Protein AF-A0A7J5BB59-F1 (afdb_monomer)

Nearest PDB structures (foldseek):
  7luy-assembly2_E  TM=4.286E-01  e=6.844E-01  Bart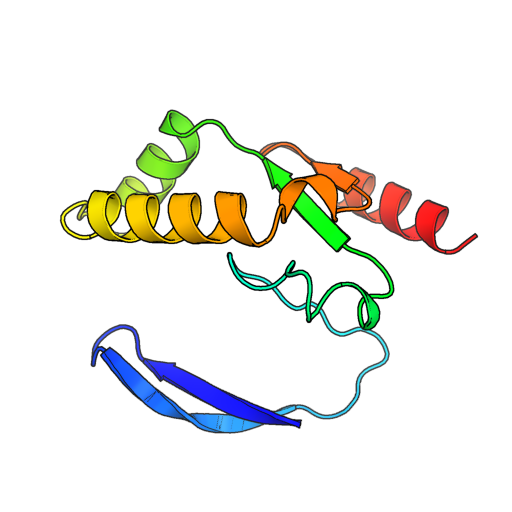onella henselae str. Houston-1
  3h0k-assembly1_A  TM=4.384E-01  e=2.693E+00  Saccharolobus solfataricus

Organism: NCBI:txid979746

Structure (mmCIF, N/CA/C/O backbone):
data_AF-A0A7J5BB59-F1
#
_entry.id   AF-A0A7J5BB59-F1
#
loop_
_atom_site.group_PDB
_atom_site.id
_atom_site.type_symbol
_atom_site.label_atom_id
_atom_site.label_alt_id
_atom_site.label_comp_id
_atom_site.label_asym_id
_atom_site.label_entity_id
_atom_site.label_seq_id
_atom_site.pdbx_PDB_ins_code
_atom_site.Cartn_x
_atom_site.Cartn_y
_atom_site.Cartn_z
_atom_site.occupancy
_atom_site.B_iso_or_equiv
_atom_site.auth_seq_id
_atom_site.auth_comp_id
_atom_site.auth_asym_id
_atom_site.auth_atom_id
_atom_site.pdbx_PDB_model_num
ATOM 1 N N . MET A 1 1 ? -7.128 -16.073 9.875 1.00 75.00 1 MET A N 1
ATOM 2 C CA . MET A 1 1 ? -7.493 -15.726 8.479 1.00 75.00 1 MET A CA 1
ATOM 3 C C . MET A 1 1 ? -6.802 -16.708 7.544 1.00 75.00 1 MET A C 1
ATOM 5 O O . MET A 1 1 ? -5.632 -16.988 7.776 1.00 75.00 1 MET A O 1
ATOM 9 N N . HIS A 1 2 ? -7.508 -17.272 6.557 1.00 80.88 2 HIS A N 1
ATOM 10 C CA . HIS A 1 2 ? -6.867 -18.079 5.508 1.00 80.88 2 HIS A CA 1
ATOM 11 C C . HIS A 1 2 ? -6.291 -17.141 4.451 1.00 80.88 2 HIS A C 1
ATOM 13 O O . HIS A 1 2 ? -6.962 -16.185 4.064 1.00 80.88 2 HIS A O 1
ATOM 19 N N . THR A 1 3 ? -5.062 -17.400 4.020 1.00 88.50 3 THR A N 1
ATOM 20 C CA . THR A 1 3 ? -4.373 -16.584 3.019 1.00 88.50 3 THR A CA 1
ATOM 21 C C . THR A 1 3 ? -4.022 -17.420 1.797 1.00 88.50 3 THR A C 1
ATOM 23 O O . THR A 1 3 ? -4.004 -18.651 1.847 1.00 88.50 3 THR A O 1
ATOM 26 N N . HIS A 1 4 ? -3.734 -16.732 0.699 1.00 92.56 4 HIS A N 1
ATOM 27 C CA . HIS A 1 4 ? -3.043 -17.304 -0.444 1.00 92.56 4 HIS A CA 1
ATOM 28 C C . HIS A 1 4 ? -1.693 -16.616 -0.561 1.00 92.56 4 HIS A C 1
ATOM 30 O O . HIS A 1 4 ? -1.598 -15.403 -0.364 1.00 92.56 4 HIS A O 1
ATOM 36 N N . ARG A 1 5 ? -0.655 -17.390 -0.867 1.00 94.00 5 ARG A N 1
ATOM 37 C CA . ARG A 1 5 ? 0.670 -16.840 -1.136 1.00 94.00 5 ARG A CA 1
ATOM 38 C C . ARG A 1 5 ? 0.805 -16.627 -2.634 1.00 94.00 5 ARG A C 1
ATOM 40 O O . ARG A 1 5 ? 0.463 -17.516 -3.404 1.00 94.00 5 ARG A O 1
ATOM 47 N N . TRP A 1 6 ? 1.312 -15.474 -3.032 1.00 93.44 6 TRP A N 1
ATOM 48 C CA . TRP A 1 6 ? 1.673 -15.215 -4.418 1.00 93.44 6 TRP A CA 1
ATOM 49 C C . TRP A 1 6 ? 3.119 -15.650 -4.673 1.00 93.44 6 TRP A C 1
ATOM 51 O O . TRP A 1 6 ? 4.010 -15.266 -3.911 1.00 93.44 6 TRP A O 1
ATOM 61 N N . ASP A 1 7 ? 3.341 -16.474 -5.698 1.00 94.12 7 ASP A N 1
ATOM 62 C CA . ASP A 1 7 ? 4.675 -16.829 -6.184 1.00 94.12 7 ASP A CA 1
ATOM 63 C C . ASP A 1 7 ? 5.043 -15.933 -7.372 1.00 94.12 7 ASP A C 1
ATOM 65 O O . ASP A 1 7 ? 4.425 -16.005 -8.432 1.00 94.12 7 ASP A O 1
ATOM 69 N N . TRP A 1 8 ? 6.048 -15.077 -7.181 1.00 87.94 8 TRP A N 1
ATOM 70 C CA . TRP A 1 8 ? 6.481 -14.103 -8.183 1.00 87.94 8 TRP A CA 1
ATOM 71 C C . TRP A 1 8 ? 7.238 -14.722 -9.363 1.00 87.94 8 TRP A C 1
ATOM 73 O O . TRP A 1 8 ? 7.320 -14.088 -10.410 1.00 87.94 8 TRP A O 1
ATOM 83 N N . HIS A 1 9 ? 7.813 -15.919 -9.208 1.00 90.19 9 HIS A N 1
ATOM 84 C CA . HIS A 1 9 ? 8.560 -16.577 -10.283 1.00 90.19 9 HIS A CA 1
ATOM 85 C C . HIS A 1 9 ? 7.644 -17.383 -11.199 1.00 90.19 9 HIS A C 1
ATOM 87 O O . HIS A 1 9 ? 7.837 -17.387 -12.411 1.00 90.19 9 HIS A O 1
ATOM 93 N N . GLU A 1 10 ? 6.651 -18.045 -10.610 1.00 94.50 10 GLU A N 1
ATOM 94 C CA . GLU A 1 10 ? 5.728 -18.931 -11.324 1.00 94.50 10 GLU A CA 1
ATOM 95 C C . GLU A 1 10 ? 4.394 -18.249 -11.690 1.00 94.50 10 GLU A C 1
ATOM 97 O O . GLU A 1 10 ? 3.534 -18.881 -12.299 1.00 94.50 10 GLU A O 1
ATOM 102 N N . ASP A 1 11 ? 4.214 -16.973 -11.320 1.00 92.75 11 ASP A N 1
ATOM 103 C CA . ASP A 1 11 ? 3.029 -16.149 -11.621 1.00 92.75 11 ASP A CA 1
ATOM 104 C C . ASP A 1 11 ? 1.707 -16.818 -11.194 1.00 92.75 11 ASP A C 1
ATOM 106 O O . ASP A 1 11 ? 0.724 -16.886 -11.938 1.00 92.75 11 ASP A O 1
ATOM 110 N N . LEU A 1 12 ? 1.686 -17.386 -9.981 1.00 96.38 12 LEU A N 1
ATOM 111 C CA . LEU A 1 12 ? 0.544 -18.162 -9.499 1.00 96.38 12 LEU A CA 1
ATOM 112 C C . LEU A 1 12 ? 0.283 -18.032 -7.998 1.00 96.38 12 LEU A C 1
ATOM 114 O O . LEU A 1 12 ? 1.156 -17.723 -7.184 1.00 96.38 12 LEU A O 1
ATOM 118 N N . PHE A 1 13 ? -0.960 -18.335 -7.619 1.00 96.00 13 PHE A N 1
ATOM 119 C CA . PHE A 1 13 ? -1.343 -18.484 -6.221 1.00 96.00 13 PHE A CA 1
ATOM 120 C C . PHE A 1 13 ? -1.015 -19.883 -5.707 1.00 96.00 13 PHE A C 1
ATOM 122 O O . PHE A 1 13 ? -1.476 -20.895 -6.233 1.00 96.00 13 PHE A O 1
ATOM 129 N N . LEU A 1 14 ? -0.291 -19.919 -4.597 1.00 95.88 14 LEU A N 1
ATOM 130 C CA . LEU A 1 14 ? -0.085 -21.092 -3.766 1.00 95.88 14 LEU A CA 1
ATOM 131 C C . LEU A 1 14 ? -1.017 -21.053 -2.551 1.00 95.88 14 LEU A C 1
ATOM 133 O O . LEU A 1 14 ? -1.553 -20.006 -2.164 1.00 95.88 14 LEU A O 1
ATOM 137 N N . ALA A 1 15 ? -1.185 -22.209 -1.908 1.00 94.38 15 ALA A N 1
ATOM 138 C CA . ALA A 1 15 ? -1.769 -22.254 -0.574 1.00 94.38 15 ALA A CA 1
ATOM 139 C C . ALA A 1 15 ? -0.949 -21.352 0.363 1.00 94.38 15 ALA A C 1
ATOM 141 O O . ALA A 1 15 ? 0.280 -21.441 0.394 1.00 94.38 15 ALA A O 1
ATOM 142 N N . GLY A 1 16 ? -1.627 -20.451 1.071 1.00 90.06 16 GLY A N 1
ATOM 143 C CA . GLY A 1 16 ? -1.009 -19.631 2.104 1.00 90.06 16 GLY A CA 1
ATOM 144 C C . GLY A 1 16 ? -1.161 -20.255 3.487 1.00 90.06 16 GLY A C 1
ATOM 145 O O . GLY A 1 16 ? -1.869 -21.246 3.681 1.00 90.06 16 GLY A O 1
ATOM 146 N N . ASP A 1 17 ? -0.507 -19.632 4.459 1.00 88.88 17 ASP A N 1
ATOM 147 C CA . ASP A 1 17 ? -0.578 -20.036 5.857 1.00 88.88 17 ASP A CA 1
ATOM 148 C C . ASP A 1 17 ? -1.775 -19.400 6.574 1.00 88.88 17 ASP A C 1
A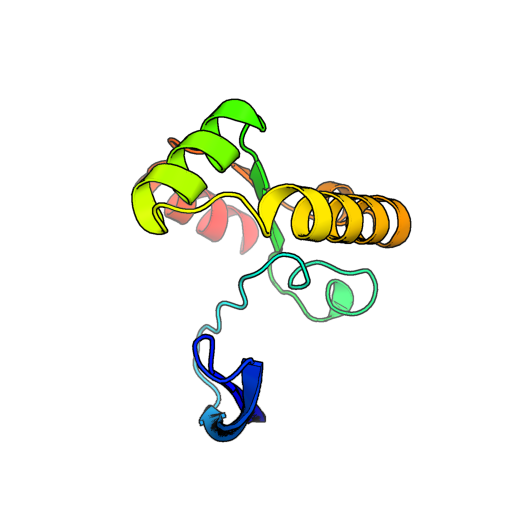TOM 150 O O . ASP A 1 17 ? -2.380 -18.414 6.124 1.00 88.88 17 ASP A O 1
ATOM 154 N N . GLN A 1 18 ? -2.119 -19.956 7.737 1.00 89.56 18 GLN A N 1
ATOM 155 C CA . GLN A 1 18 ? -3.049 -19.298 8.641 1.00 89.56 18 GLN A CA 1
ATOM 156 C C . GLN A 1 18 ? -2.359 -18.171 9.403 1.00 89.56 18 GLN A C 1
ATOM 158 O O . GLN A 1 18 ? -1.467 -18.404 10.217 1.00 89.56 18 GLN A O 1
ATOM 163 N N . VAL A 1 19 ? -2.864 -16.954 9.219 1.00 86.06 19 VAL A N 1
ATOM 164 C CA . VAL A 1 19 ? -2.479 -15.810 10.048 1.00 86.06 19 VAL A CA 1
ATOM 165 C C 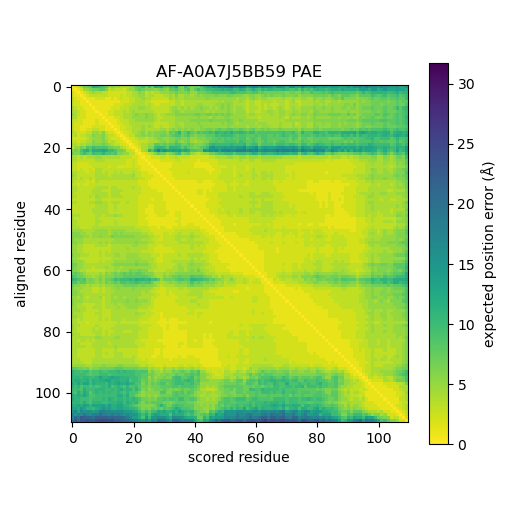. VAL A 1 19 ? -3.369 -15.796 11.287 1.00 86.06 19 VAL A C 1
ATOM 167 O O . VAL A 1 19 ? -4.602 -15.692 11.180 1.00 86.06 19 VAL A O 1
ATOM 170 N N . GLN A 1 20 ? -2.740 -15.945 12.453 1.00 85.38 20 GLN A N 1
ATOM 171 C CA . GLN A 1 20 ? -3.405 -15.846 13.749 1.00 85.38 20 GLN A CA 1
ATOM 172 C C . GLN A 1 20 ? -3.715 -14.376 14.069 1.00 85.38 20 GLN A C 1
ATOM 174 O O . GLN A 1 20 ? -2.922 -13.503 13.711 1.00 85.38 20 GLN A O 1
ATOM 179 N N . PRO A 1 21 ? -4.839 -14.077 14.742 1.00 79.56 21 PRO A N 1
ATOM 180 C CA . PRO A 1 21 ? -5.103 -12.733 15.240 1.00 79.56 21 PRO A CA 1
ATOM 181 C C . PRO A 1 21 ? -3.958 -12.261 16.146 1.00 79.56 21 PRO A C 1
ATOM 183 O O . PRO A 1 21 ? -3.609 -12.933 17.115 1.00 79.56 21 PRO A O 1
ATOM 186 N N . ALA A 1 22 ? -3.376 -11.110 15.820 1.00 81.19 22 ALA A N 1
ATOM 187 C CA . ALA A 1 22 ? -2.324 -10.463 16.595 1.00 81.19 22 ALA A CA 1
ATOM 188 C C . ALA A 1 22 ? -2.824 -9.116 17.133 1.00 81.19 22 ALA A C 1
ATOM 190 O O . ALA A 1 22 ? -3.815 -8.577 16.646 1.00 81.19 22 ALA A O 1
ATOM 191 N N . GLY A 1 23 ? -2.121 -8.547 18.118 1.00 85.50 23 GLY A N 1
ATOM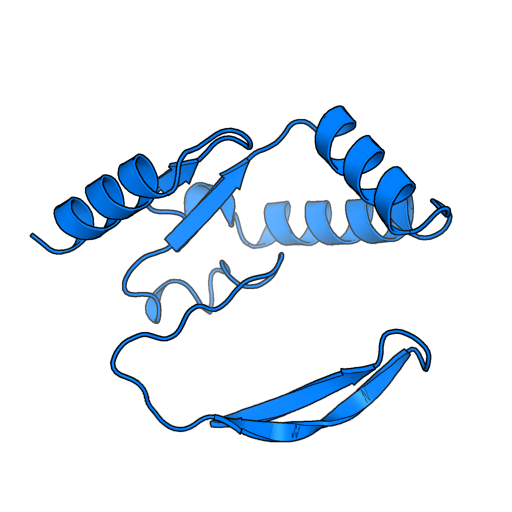 192 C CA . GLY A 1 23 ? -2.444 -7.213 18.650 1.00 85.50 23 GLY A CA 1
ATOM 193 C C . GLY A 1 23 ? -2.246 -6.069 17.643 1.00 85.50 23 GLY A C 1
ATOM 194 O O . 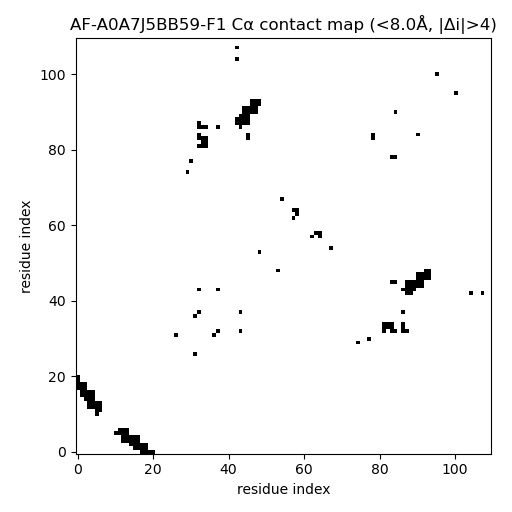GLY A 1 23 ? -2.726 -4.963 17.874 1.00 85.50 23 GLY A O 1
ATOM 195 N N . LEU A 1 24 ? -1.547 -6.328 16.534 1.00 86.31 24 LEU A N 1
ATOM 196 C CA . LEU A 1 24 ? -1.379 -5.421 15.404 1.00 86.31 24 LEU A CA 1
ATOM 197 C C . LEU A 1 24 ? -1.214 -6.247 14.125 1.00 86.31 24 LEU A C 1
ATOM 199 O O . LEU A 1 24 ? -0.414 -7.182 14.096 1.00 86.31 24 LEU A O 1
ATOM 203 N N . ILE A 1 25 ? -1.939 -5.874 13.074 1.00 89.12 25 ILE A N 1
ATOM 204 C CA . ILE A 1 25 ? -1.774 -6.417 11.724 1.00 89.12 25 ILE A CA 1
ATOM 205 C C . ILE A 1 25 ? -1.487 -5.241 10.797 1.00 89.12 25 ILE A C 1
ATOM 207 O O . ILE A 1 25 ? -2.206 -4.245 10.822 1.00 89.12 25 ILE A O 1
ATOM 211 N N . VAL A 1 26 ? -0.438 -5.364 9.988 1.00 90.38 26 VAL A N 1
ATOM 212 C CA . VAL A 1 26 ? -0.131 -4.414 8.917 1.00 90.38 26 VAL A CA 1
ATOM 213 C C . VAL A 1 26 ? -0.483 -5.080 7.595 1.00 90.38 26 VAL A C 1
ATOM 215 O O . VAL A 1 26 ? -0.037 -6.195 7.325 1.00 90.38 26 VAL A O 1
ATOM 218 N N . VAL A 1 27 ? -1.302 -4.404 6.793 1.00 92.94 27 VAL A N 1
ATOM 219 C CA . VAL A 1 27 ? -1.627 -4.806 5.423 1.00 92.94 27 VAL A CA 1
ATOM 220 C C . VAL A 1 27 ? -1.006 -3.776 4.493 1.00 92.94 27 VAL A C 1
ATOM 222 O O . VAL A 1 27 ? -1.295 -2.588 4.615 1.00 92.94 27 VAL A O 1
ATOM 225 N N . GLU A 1 28 ? -0.154 -4.226 3.578 1.00 93.88 28 GLU A N 1
ATOM 226 C CA . GLU A 1 28 ? 0.544 -3.366 2.623 1.00 93.88 28 GLU A CA 1
ATOM 227 C C . GLU A 1 28 ? 0.273 -3.780 1.172 1.00 93.88 28 GLU A C 1
ATOM 229 O O . GLU A 1 28 ? -0.175 -4.893 0.891 1.00 93.88 28 GLU A O 1
ATOM 234 N N . GLY A 1 29 ? 0.543 -2.859 0.248 1.00 94.38 29 GLY A N 1
ATOM 235 C CA . GLY A 1 29 ? 0.350 -3.035 -1.191 1.00 94.38 29 GLY A CA 1
ATOM 236 C C . GLY A 1 29 ? -0.625 -2.019 -1.788 1.00 94.38 29 GLY A C 1
ATOM 237 O O . GLY A 1 29 ? -1.380 -1.358 -1.076 1.00 94.38 29 GLY A O 1
ATOM 238 N N . CYS A 1 30 ? -0.628 -1.910 -3.119 1.00 93.44 30 CYS A N 1
ATOM 239 C CA . CYS A 1 30 ? -1.443 -0.936 -3.860 1.00 93.44 30 CYS A CA 1
ATOM 240 C C . CYS A 1 30 ? -2.956 -1.059 -3.585 1.00 93.44 30 CYS A C 1
ATOM 242 O O . CYS A 1 30 ? -3.677 -0.069 -3.639 1.00 93.44 30 CYS A O 1
ATOM 244 N N . GLY A 1 31 ? -3.435 -2.256 -3.232 1.00 94.62 31 GLY A N 1
ATOM 245 C CA . GLY A 1 31 ? -4.838 -2.519 -2.902 1.00 94.62 31 GLY A CA 1
ATOM 246 C C . GLY A 1 31 ? -5.214 -2.375 -1.424 1.00 94.62 31 GLY A C 1
ATOM 247 O O . GLY A 1 31 ? -6.383 -2.557 -1.087 1.00 94.62 31 GLY A O 1
ATOM 248 N N . ALA A 1 32 ? -4.259 -2.081 -0.532 1.00 96.75 32 ALA A N 1
ATOM 249 C CA . ALA A 1 32 ? -4.497 -2.090 0.915 1.00 96.75 32 ALA A CA 1
ATOM 250 C C . ALA A 1 32 ? -5.530 -1.036 1.349 1.00 96.75 32 ALA A C 1
ATOM 252 O O . ALA A 1 32 ? -6.349 -1.288 2.238 1.00 96.75 32 ALA A O 1
ATOM 253 N N . ILE A 1 33 ? -5.542 0.118 0.677 1.00 97.81 33 ILE A N 1
ATOM 254 C CA . ILE A 1 33 ? -6.513 1.192 0.895 1.00 97.81 33 ILE A CA 1
ATOM 255 C C . ILE A 1 33 ? -7.467 1.234 -0.300 1.00 97.81 33 ILE A C 1
ATOM 257 O O . ILE A 1 33 ? -7.112 1.668 -1.394 1.00 97.81 33 ILE A O 1
ATOM 261 N N . SER A 1 34 ? -8.694 0.785 -0.076 1.00 98.00 34 SER A N 1
ATOM 262 C CA . SER A 1 34 ? -9.795 0.774 -1.039 1.00 98.00 34 SER A CA 1
ATOM 263 C C . SER A 1 34 ? -11.074 1.234 -0.350 1.00 98.00 34 SER A C 1
ATOM 265 O O . SER A 1 34 ? -11.140 1.271 0.883 1.00 98.00 34 SER A O 1
ATOM 267 N N . GLN A 1 35 ? -12.122 1.529 -1.119 1.00 98.12 35 GLN A N 1
ATOM 268 C CA . GLN A 1 35 ? -13.426 1.860 -0.536 1.00 98.12 35 GLN A CA 1
ATOM 269 C C . GLN A 1 35 ? -13.963 0.717 0.337 1.00 98.12 35 GLN A C 1
ATOM 271 O O . GLN A 1 35 ? -14.604 0.961 1.356 1.00 98.12 35 GLN A O 1
ATOM 276 N N . ALA A 1 36 ? -13.665 -0.531 -0.040 1.00 97.44 36 ALA A N 1
ATOM 277 C CA . ALA A 1 36 ? -14.089 -1.720 0.688 1.00 97.44 36 ALA A CA 1
ATOM 278 C C . ALA A 1 36 ? -13.265 -1.978 1.9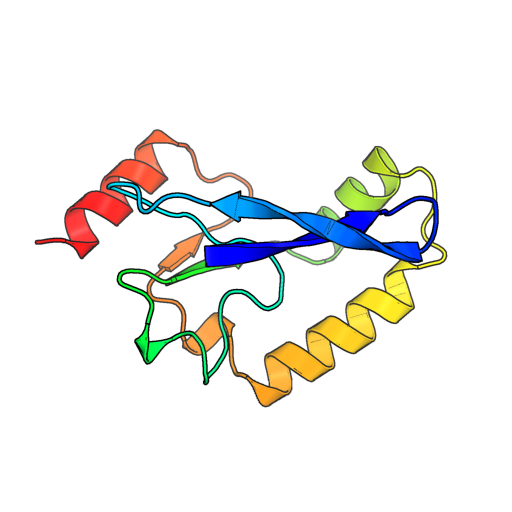59 1.00 97.44 36 ALA A C 1
ATOM 280 O O . ALA A 1 36 ? -13.823 -2.409 2.966 1.00 97.44 36 ALA A O 1
ATOM 281 N N . SER A 1 37 ? -11.950 -1.728 1.929 1.00 96.81 37 SER A N 1
ATOM 282 C CA . SER A 1 37 ? -11.086 -1.973 3.089 1.00 96.81 37 SER A CA 1
ATOM 283 C C . SER A 1 37 ? -11.138 -0.842 4.108 1.00 96.81 37 SER A C 1
ATOM 285 O O . SER A 1 37 ? -11.059 -1.124 5.298 1.00 96.81 37 SER A O 1
ATOM 287 N N . ARG A 1 38 ? -11.324 0.419 3.688 1.00 97.12 38 ARG A N 1
ATOM 288 C CA . ARG A 1 38 ? -11.240 1.583 4.586 1.00 97.12 38 ARG A CA 1
ATOM 289 C C . ARG A 1 38 ? -12.097 1.480 5.860 1.00 97.12 38 ARG A C 1
ATOM 291 O O . ARG A 1 38 ? -11.559 1.829 6.910 1.00 97.12 38 ARG A O 1
ATOM 298 N N . PRO A 1 39 ? -13.355 0.990 5.836 1.00 97.06 39 PRO A N 1
ATOM 299 C CA . PRO A 1 39 ? -14.168 0.834 7.048 1.00 97.06 39 PRO A CA 1
ATOM 300 C C . PRO A 1 39 ? -13.638 -0.201 8.053 1.00 97.06 39 PRO A C 1
ATOM 302 O O . PRO A 1 39 ? -14.113 -0.240 9.182 1.00 97.06 39 PRO A O 1
ATOM 305 N N . LEU A 1 40 ? -12.697 -1.057 7.642 1.00 95.31 40 LEU A N 1
ATOM 306 C CA . LEU A 1 40 ? -12.084 -2.103 8.467 1.00 95.31 40 LEU A CA 1
ATOM 307 C C . LEU A 1 40 ? -10.735 -1.675 9.065 1.00 95.31 40 LEU A C 1
ATOM 309 O O . LEU A 1 40 ? -10.160 -2.427 9.848 1.00 95.31 40 LEU A O 1
ATOM 313 N N . LEU A 1 41 ? -10.200 -0.521 8.653 1.00 93.94 41 LEU A N 1
ATOM 314 C CA . LEU A 1 41 ? -8.878 -0.046 9.057 1.00 93.94 41 LEU A CA 1
ATOM 315 C C . LEU A 1 41 ? -8.987 0.894 10.259 1.00 93.94 41 LEU A C 1
ATOM 317 O O . LEU A 1 41 ? -9.668 1.919 10.181 1.00 93.94 41 LEU A O 1
ATOM 321 N N . ASP A 1 42 ? -8.237 0.590 11.320 1.00 92.69 42 ASP A N 1
ATOM 322 C CA . ASP A 1 42 ? -8.026 1.515 12.443 1.00 92.69 42 ASP A CA 1
ATOM 323 C C . ASP A 1 42 ? -7.190 2.738 12.024 1.00 92.69 42 ASP A C 1
ATOM 325 O O . ASP A 1 42 ? -7.370 3.828 12.555 1.00 92.69 42 ASP A O 1
ATOM 329 N N . ALA A 1 43 ? -6.272 2.553 11.070 1.00 92.25 43 ALA A N 1
ATOM 330 C CA . ALA A 1 43 ? -5.458 3.608 10.476 1.00 92.25 43 ALA A CA 1
ATOM 331 C C . ALA A 1 43 ? -5.098 3.254 9.026 1.00 92.25 43 ALA A C 1
ATOM 333 O O . ALA A 1 43 ? -4.784 2.100 8.722 1.00 92.25 43 ALA A O 1
ATOM 334 N N . ALA A 1 44 ? -5.102 4.250 8.142 1.00 95.12 44 ALA A N 1
ATOM 335 C CA . ALA A 1 44 ? -4.699 4.127 6.746 1.00 95.12 44 ALA A CA 1
ATOM 336 C C . ALA A 1 44 ? -3.543 5.090 6.427 1.00 95.12 44 ALA A C 1
ATOM 338 O O . ALA A 1 44 ? -3.666 6.302 6.597 1.00 95.12 44 ALA A O 1
ATOM 339 N N . VAL A 1 45 ? -2.420 4.555 5.940 1.00 93.12 45 VAL A N 1
ATOM 340 C CA . VAL A 1 45 ? -1.211 5.330 5.613 1.00 93.12 45 VAL A CA 1
ATOM 341 C C . VAL A 1 45 ? -0.901 5.201 4.125 1.00 93.12 45 VAL A C 1
ATOM 343 O O . VAL A 1 45 ? -0.711 4.098 3.619 1.00 93.12 45 VAL A O 1
ATOM 346 N N . TRP A 1 46 ? -0.819 6.332 3.432 1.00 95.19 46 TRP A N 1
ATOM 347 C CA . TRP A 1 46 ? -0.385 6.421 2.044 1.00 95.19 46 TRP A CA 1
ATOM 348 C C . TRP A 1 46 ? 1.094 6.805 1.971 1.00 95.19 46 TRP A C 1
ATOM 350 O O . TRP A 1 46 ? 1.499 7.836 2.510 1.00 95.19 46 TRP A O 1
ATOM 360 N N . LEU A 1 47 ? 1.904 5.988 1.295 1.00 93.06 47 LEU A N 1
ATOM 361 C CA . LEU A 1 47 ? 3.303 6.310 1.013 1.00 93.06 47 LEU A CA 1
ATOM 362 C C . LEU A 1 47 ? 3.401 6.961 -0.366 1.00 93.06 47 LEU A C 1
ATOM 364 O O . LEU A 1 47 ? 3.204 6.308 -1.390 1.00 93.06 47 LEU A O 1
ATOM 368 N N . GLU A 1 48 ? 3.715 8.249 -0.377 1.00 93.81 48 GLU A N 1
ATOM 369 C CA . GLU A 1 48 ? 3.844 9.055 -1.582 1.00 93.81 48 GLU A CA 1
ATOM 370 C C . GLU A 1 48 ? 5.308 9.145 -2.009 1.00 93.81 48 GLU A C 1
ATOM 372 O O . GLU A 1 48 ? 6.194 9.457 -1.214 1.00 93.81 48 GLU A O 1
ATOM 377 N N . ALA A 1 49 ? 5.566 8.914 -3.292 1.00 94.00 49 ALA A N 1
ATOM 378 C CA . ALA A 1 49 ? 6.862 9.154 -3.901 1.00 94.00 49 ALA A CA 1
ATOM 379 C C . ALA A 1 49 ? 6.668 9.471 -5.380 1.00 94.00 49 ALA A C 1
ATOM 381 O O . ALA A 1 49 ? 5.925 8.779 -6.078 1.00 94.00 49 ALA A O 1
ATOM 382 N N . VAL A 1 50 ? 7.400 10.471 -5.876 1.00 94.12 50 VAL A N 1
ATOM 383 C CA . VAL A 1 50 ? 7.371 10.805 -7.302 1.00 94.12 50 VAL A CA 1
ATOM 384 C C . VAL A 1 50 ? 7.783 9.599 -8.145 1.00 94.12 50 VAL A C 1
ATOM 386 O O . VAL A 1 50 ? 8.638 8.799 -7.752 1.00 94.12 50 VAL A O 1
ATOM 389 N N . GLU A 1 51 ? 7.183 9.478 -9.328 1.00 93.31 51 GLU A N 1
ATOM 390 C CA . GLU A 1 51 ? 7.357 8.317 -10.204 1.00 93.31 51 GLU A CA 1
ATOM 391 C C . GLU A 1 51 ? 8.827 8.004 -10.491 1.00 93.31 51 GLU A C 1
ATOM 393 O O . GLU A 1 51 ? 9.222 6.845 -10.436 1.00 93.31 51 GLU A O 1
ATOM 398 N N . SER A 1 52 ? 9.659 9.025 -10.711 1.00 94.69 52 SER A N 1
ATOM 399 C CA . SER A 1 52 ? 11.087 8.842 -10.985 1.00 94.69 52 SER A CA 1
ATOM 400 C C . SER A 1 52 ? 11.818 8.097 -9.863 1.00 94.69 52 SER A C 1
ATOM 402 O O . SER A 1 52 ? 12.657 7.241 -10.146 1.00 94.69 52 SER A O 1
ATOM 404 N N . ILE A 1 53 ? 11.476 8.359 -8.596 1.00 95.00 53 ILE A N 1
ATOM 405 C CA . ILE A 1 53 ? 12.043 7.649 -7.440 1.00 95.00 53 ILE A CA 1
ATOM 406 C C . ILE A 1 53 ? 11.555 6.201 -7.431 1.00 95.00 53 ILE A C 1
ATOM 408 O O . ILE A 1 53 ? 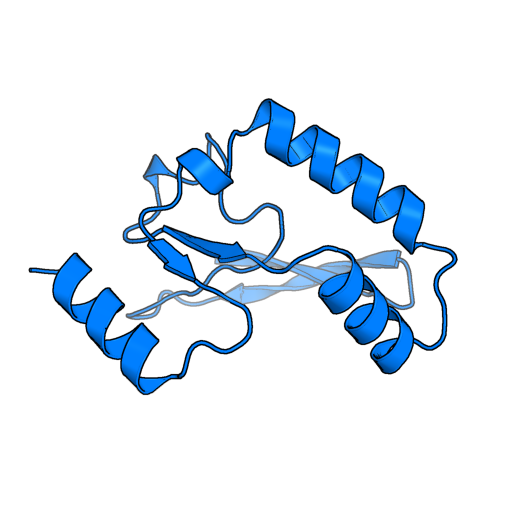12.357 5.281 -7.263 1.00 95.00 53 ILE A O 1
ATOM 412 N N . ARG A 1 54 ? 10.250 5.991 -7.633 1.00 93.88 54 ARG A N 1
ATOM 413 C CA . ARG A 1 54 ? 9.638 4.655 -7.638 1.00 93.88 54 ARG A CA 1
ATOM 414 C C . ARG A 1 54 ? 10.225 3.782 -8.751 1.00 93.88 54 ARG A C 1
ATOM 416 O O . ARG A 1 54 ? 10.643 2.662 -8.477 1.00 93.88 54 ARG A O 1
ATOM 423 N N . HIS A 1 55 ? 10.325 4.329 -9.960 1.00 95.06 55 HIS A N 1
ATOM 424 C CA . HIS A 1 55 ? 10.891 3.680 -11.141 1.00 95.06 55 HIS A CA 1
ATOM 425 C C . HIS A 1 55 ? 12.361 3.316 -10.935 1.00 95.06 55 HIS A C 1
ATOM 427 O O . HIS A 1 55 ? 12.759 2.171 -11.124 1.00 95.06 55 HIS A O 1
ATOM 433 N N . THR A 1 56 ? 13.163 4.272 -10.455 1.00 95.12 56 THR A N 1
ATOM 434 C CA . THR A 1 56 ? 14.586 4.036 -10.178 1.00 95.12 56 THR A CA 1
ATOM 435 C C . THR A 1 56 ? 14.772 2.917 -9.154 1.00 95.12 56 THR A C 1
ATOM 437 O O . THR A 1 56 ? 15.599 2.030 -9.361 1.00 95.12 56 THR A O 1
ATOM 440 N N . ARG A 1 57 ? 13.992 2.919 -8.062 1.00 93.94 57 ARG A N 1
ATOM 441 C CA . ARG A 1 57 ? 14.046 1.863 -7.037 1.00 93.94 57 ARG A CA 1
ATOM 442 C C . ARG A 1 57 ? 13.624 0.501 -7.598 1.00 93.94 57 ARG A C 1
ATOM 444 O O . ARG A 1 57 ? 14.295 -0.485 -7.310 1.00 93.94 57 ARG A O 1
ATOM 451 N N . ALA A 1 58 ? 12.566 0.457 -8.407 1.00 93.06 58 ALA A N 1
ATOM 452 C CA . ALA A 1 58 ? 12.088 -0.756 -9.069 1.00 93.06 58 ALA A CA 1
ATOM 453 C C . ALA A 1 58 ? 13.162 -1.390 -9.966 1.00 93.06 58 ALA A C 1
ATOM 455 O O . ALA A 1 58 ? 13.542 -2.536 -9.744 1.00 93.06 58 ALA A O 1
ATOM 456 N N . ILE A 1 59 ? 13.728 -0.624 -10.902 1.00 94.75 59 ILE A N 1
ATOM 457 C CA . ILE A 1 59 ? 14.768 -1.122 -11.817 1.00 94.75 59 ILE A CA 1
ATOM 458 C C . ILE A 1 59 ? 16.030 -1.524 -11.059 1.00 94.75 59 ILE A C 1
ATOM 460 O O . ILE A 1 59 ? 16.647 -2.534 -11.377 1.00 94.75 59 ILE A O 1
ATOM 464 N N . THR A 1 60 ? 16.418 -0.761 -10.035 1.00 95.94 60 THR A N 1
ATOM 465 C CA . THR A 1 60 ? 17.600 -1.095 -9.223 1.00 95.94 60 THR A CA 1
ATOM 466 C C . THR A 1 60 ? 17.430 -2.432 -8.497 1.00 95.94 60 THR A C 1
ATOM 468 O O . THR A 1 60 ? 18.406 -3.157 -8.324 1.00 95.94 60 THR A O 1
ATOM 471 N N . ARG A 1 61 ? 16.204 -2.755 -8.064 1.00 93.25 61 ARG A N 1
ATOM 472 C CA . ARG A 1 61 ? 15.877 -4.015 -7.386 1.00 93.25 61 ARG A CA 1
ATOM 473 C C . ARG A 1 61 ? 15.789 -5.186 -8.364 1.00 93.25 61 ARG A C 1
ATOM 475 O O . ARG A 1 61 ? 16.362 -6.234 -8.087 1.00 93.25 61 ARG A O 1
ATOM 482 N N . ASP A 1 62 ? 15.078 -4.998 -9.473 1.00 91.38 62 ASP A N 1
ATOM 483 C CA . ASP A 1 62 ? 14.634 -6.105 -10.328 1.00 91.38 62 ASP A CA 1
ATOM 484 C C . ASP A 1 62 ? 15.504 -6.285 -11.583 1.00 91.38 62 ASP A C 1
ATOM 486 O O . ASP A 1 62 ? 15.520 -7.360 -12.176 1.00 91.38 62 ASP A O 1
ATOM 490 N N . GLY A 1 63 ? 16.247 -5.252 -11.994 1.00 93.38 63 GLY A N 1
ATOM 491 C CA . GLY A 1 63 ? 17.095 -5.264 -13.191 1.00 93.38 63 GLY A CA 1
ATOM 492 C C . GLY A 1 63 ? 16.335 -5.273 -14.525 1.00 93.38 63 GLY A C 1
ATOM 493 O O . GLY A 1 63 ? 16.969 -5.318 -15.576 1.00 93.38 63 GLY A O 1
ATOM 494 N N . ASP A 1 64 ? 15.003 -5.217 -14.486 1.00 90.94 64 ASP A N 1
ATOM 495 C CA . ASP A 1 64 ? 14.096 -5.227 -15.635 1.00 90.94 64 ASP A CA 1
ATOM 496 C C . ASP A 1 64 ? 12.956 -4.212 -15.427 1.00 90.94 64 ASP A C 1
ATOM 498 O O . ASP A 1 64 ? 12.517 -3.977 -14.300 1.00 90.94 64 ASP A O 1
ATOM 502 N N . GLU A 1 65 ? 12.473 -3.624 -16.520 1.00 93.00 65 GLU A N 1
ATOM 503 C CA . GLU A 1 65 ? 11.378 -2.647 -16.567 1.00 93.00 65 GLU A CA 1
ATOM 504 C C . GLU A 1 65 ? 10.200 -3.084 -17.458 1.00 93.00 65 GLU A C 1
ATOM 506 O O . GLU A 1 65 ? 9.217 -2.350 -17.570 1.00 93.00 65 GLU A O 1
ATOM 511 N N . THR A 1 66 ? 10.250 -4.268 -18.087 1.00 93.56 66 THR A N 1
ATOM 512 C CA . THR A 1 66 ? 9.222 -4.728 -19.049 1.00 93.56 66 THR A CA 1
ATOM 513 C C . THR A 1 66 ? 7.795 -4.710 -18.487 1.00 93.56 66 THR A C 1
ATOM 515 O O . THR A 1 66 ? 6.831 -4.454 -19.211 1.00 93.56 66 THR A O 1
ATOM 518 N N . TRP A 1 67 ? 7.657 -4.930 -17.182 1.00 90.69 67 TRP A N 1
ATOM 519 C CA . TRP A 1 67 ? 6.399 -4.956 -16.439 1.00 90.69 67 TRP A CA 1
ATOM 520 C C . TRP A 1 67 ? 5.953 -3.576 -15.925 1.00 90.69 67 TRP A C 1
ATOM 522 O O . TRP A 1 67 ? 4.789 -3.414 -15.546 1.00 90.69 67 TRP A O 1
ATOM 532 N N . TRP A 1 68 ? 6.836 -2.568 -15.919 1.00 93.94 68 TRP A N 1
ATOM 533 C CA . TRP A 1 68 ? 6.605 -1.284 -15.247 1.00 93.94 68 TRP A CA 1
ATOM 534 C C . TRP A 1 68 ? 5.352 -0.581 -15.758 1.00 93.94 68 TRP A C 1
ATOM 536 O O . TRP A 1 68 ? 4.464 -0.230 -14.982 1.00 93.94 68 TRP A O 1
ATOM 546 N N . ARG A 1 69 ? 5.249 -0.413 -17.081 1.00 94.69 69 ARG A N 1
ATOM 547 C CA . ARG A 1 69 ? 4.133 0.311 -17.699 1.00 94.69 69 ARG A CA 1
ATOM 548 C C . ARG A 1 69 ? 2.792 -0.356 -17.400 1.00 94.69 69 ARG A C 1
ATOM 550 O O . ARG A 1 69 ? 1.846 0.320 -17.013 1.00 94.69 69 ARG A O 1
ATOM 557 N N . GLY A 1 70 ? 2.734 -1.681 -17.543 1.00 95.44 70 GLY A N 1
ATOM 558 C CA . GLY A 1 70 ? 1.519 -2.454 -17.293 1.00 95.44 70 GLY A CA 1
ATOM 559 C C . GLY A 1 70 ? 1.071 -2.379 -15.835 1.00 95.44 70 GLY A C 1
ATOM 560 O O . GLY A 1 70 ? -0.122 -2.245 -15.572 1.00 95.44 70 GLY A O 1
ATOM 561 N N . TRP A 1 71 ? 2.013 -2.410 -14.892 1.00 92.38 71 TRP A N 1
ATOM 562 C CA . TRP A 1 71 ? 1.713 -2.210 -13.476 1.00 92.38 71 TRP A CA 1
ATOM 563 C C . TRP A 1 71 ? 1.210 -0.782 -13.225 1.00 92.38 71 TRP A C 1
ATOM 565 O O . TRP A 1 71 ? 0.152 -0.597 -12.625 1.00 92.38 71 TRP A O 1
ATOM 575 N N . ARG A 1 72 ? 1.905 0.242 -13.731 1.00 94.62 72 ARG A N 1
ATOM 576 C CA . ARG A 1 72 ? 1.507 1.645 -13.541 1.00 94.62 72 ARG A CA 1
ATOM 577 C C . ARG A 1 72 ? 0.108 1.943 -14.071 1.00 94.62 72 ARG A C 1
ATOM 579 O O . ARG A 1 72 ? -0.679 2.547 -13.347 1.00 94.62 72 ARG A O 1
ATOM 586 N N . ASP A 1 73 ? -0.229 1.441 -15.257 1.00 96.19 73 ASP A N 1
ATOM 587 C CA . ASP A 1 73 ? -1.565 1.599 -15.840 1.00 96.19 73 ASP A CA 1
ATOM 588 C C . ASP A 1 73 ? -2.655 0.962 -14.940 1.00 96.19 73 ASP A C 1
ATOM 590 O O . ASP A 1 73 ? -3.736 1.531 -14.761 1.00 96.19 73 ASP A O 1
ATOM 594 N N . GLN A 1 74 ? -2.374 -0.191 -14.317 1.00 96.19 74 GLN A N 1
ATOM 595 C CA . GLN A 1 74 ? -3.299 -0.853 -13.382 1.00 96.19 74 GLN A CA 1
ATOM 596 C C . GLN A 1 74 ? -3.461 -0.084 -12.069 1.00 96.19 74 GLN A C 1
ATOM 598 O O . GLN A 1 74 ? -4.582 0.076 -11.583 1.00 96.19 74 GLN A O 1
ATOM 603 N N . GLU A 1 75 ? -2.358 0.402 -11.499 1.00 95.31 75 GLU A N 1
ATOM 604 C CA . GLU A 1 75 ? -2.378 1.228 -10.292 1.00 95.31 75 GLU A CA 1
ATOM 605 C C . GLU A 1 75 ? -3.162 2.519 -10.509 1.00 95.31 75 GLU A C 1
ATOM 607 O O . GLU A 1 75 ? -4.014 2.858 -9.694 1.00 95.31 75 GLU A O 1
ATOM 612 N N . ASP A 1 76 ? -2.933 3.214 -11.621 1.00 95.62 76 ASP A N 1
ATOM 613 C CA . ASP A 1 76 ? -3.614 4.475 -11.910 1.00 95.62 76 ASP A CA 1
ATOM 614 C C . ASP A 1 76 ? -5.120 4.265 -12.088 1.00 95.62 76 ASP A C 1
ATOM 616 O O . ASP A 1 76 ? -5.928 5.017 -11.532 1.00 95.62 76 ASP A O 1
ATOM 620 N N . ALA A 1 77 ? -5.518 3.194 -12.782 1.00 97.94 77 ALA A N 1
ATOM 621 C CA . ALA A 1 77 ? -6.920 2.808 -12.897 1.00 97.94 77 ALA A CA 1
ATOM 622 C C . ALA A 1 77 ? -7.541 2.459 -11.532 1.00 97.94 77 ALA A C 1
ATOM 624 O O . ALA A 1 77 ? -8.683 2.839 -11.250 1.00 97.94 77 ALA A O 1
ATOM 625 N N . PHE A 1 78 ? -6.798 1.754 -10.674 1.00 97.75 78 PHE A N 1
ATOM 626 C CA . PHE A 1 78 ? -7.238 1.415 -9.325 1.00 97.75 78 PHE A CA 1
ATOM 627 C C . PHE A 1 78 ? -7.411 2.673 -8.466 1.00 97.75 78 PHE A C 1
ATOM 629 O O . PHE A 1 78 ? -8.493 2.893 -7.925 1.00 97.75 78 PHE A O 1
ATOM 636 N N . TYR A 1 79 ? -6.409 3.550 -8.395 1.00 96.88 79 TYR A N 1
ATOM 637 C CA . TYR A 1 79 ? -6.454 4.760 -7.570 1.00 96.88 79 TYR A CA 1
ATOM 638 C C . TYR A 1 79 ? -7.501 5.765 -8.050 1.00 96.88 79 TYR A C 1
ATOM 640 O O . TYR A 1 79 ? -8.161 6.400 -7.223 1.00 96.88 79 TYR A O 1
ATOM 648 N N . ALA A 1 80 ? -7.723 5.879 -9.362 1.00 97.88 80 ALA A N 1
ATOM 649 C CA . ALA A 1 80 ? -8.793 6.712 -9.906 1.00 97.88 80 ALA A CA 1
ATOM 650 C C . ALA A 1 80 ? -10.186 6.238 -9.454 1.00 97.88 80 ALA A C 1
ATOM 652 O O . ALA A 1 80 ? -11.053 7.065 -9.149 1.00 97.88 80 ALA A O 1
ATOM 653 N N . ARG A 1 81 ? -10.394 4.915 -9.389 1.00 98.31 81 ARG A N 1
ATOM 654 C CA . ARG A 1 81 ? -11.650 4.301 -8.940 1.00 98.31 81 ARG A CA 1
ATOM 655 C C . ARG A 1 81 ? -11.814 4.375 -7.424 1.00 98.31 81 ARG A C 1
ATOM 657 O O . ARG A 1 81 ? -12.839 4.849 -6.942 1.00 98.31 81 ARG A O 1
ATOM 664 N N . GLU A 1 82 ? -10.814 3.913 -6.685 1.00 98.44 82 GLU A N 1
ATOM 665 C CA . GLU A 1 82 ? -10.891 3.733 -5.235 1.00 98.44 82 GLU A CA 1
ATOM 666 C C . GLU A 1 82 ? -10.667 5.027 -4.456 1.00 98.44 82 GLU A C 1
ATOM 668 O O . GLU A 1 82 ? -11.105 5.130 -3.314 1.00 98.44 82 GLU A O 1
ATOM 673 N N . ARG A 1 83 ? -10.011 6.025 -5.064 1.00 97.81 83 ARG A N 1
ATOM 674 C CA . ARG A 1 83 ? -9.586 7.266 -4.396 1.00 97.81 83 ARG A CA 1
ATOM 675 C C . ARG A 1 83 ? -8.676 6.997 -3.190 1.00 97.81 83 ARG A C 1
ATOM 677 O O . ARG A 1 83 ? -8.721 7.740 -2.217 1.00 97.81 83 ARG A O 1
ATOM 684 N N . SER A 1 84 ? -7.830 5.966 -3.259 1.00 97.69 84 SER A N 1
ATOM 685 C CA . SER A 1 84 ? -7.029 5.442 -2.138 1.00 97.69 84 SER A CA 1
ATOM 686 C C . SER A 1 84 ? -6.267 6.509 -1.348 1.00 97.69 84 SER A C 1
ATOM 688 O O . SER A 1 84 ? -6.338 6.519 -0.124 1.00 97.69 84 SER A O 1
ATOM 690 N N . GLN A 1 85 ? -5.611 7.457 -2.026 1.00 96.75 85 GLN A N 1
ATOM 691 C CA . GLN A 1 85 ? -4.900 8.557 -1.363 1.00 96.75 85 GLN A CA 1
ATOM 692 C C . GLN A 1 85 ? -5.832 9.439 -0.514 1.00 96.75 85 GLN A C 1
ATOM 694 O O . GLN A 1 85 ? -5.451 9.887 0.559 1.00 96.75 85 GLN A O 1
ATOM 699 N N . GLN A 1 86 ? -7.066 9.672 -0.969 1.00 97.62 86 GLN A N 1
ATOM 700 C CA . GLN A 1 86 ? -8.057 10.492 -0.257 1.00 97.62 86 GLN A CA 1
ATOM 701 C C . GLN A 1 86 ? -8.681 9.754 0.933 1.00 97.62 86 GLN A C 1
ATOM 703 O O . GLN A 1 86 ? -9.275 10.385 1.800 1.00 97.62 86 GLN A O 1
ATOM 708 N N . LEU A 1 87 ? -8.580 8.423 0.952 1.00 97.69 87 LEU A N 1
ATOM 709 C CA . LEU A 1 87 ? -9.060 7.582 2.045 1.00 97.69 87 LEU A CA 1
ATOM 710 C C . LEU A 1 87 ? -8.014 7.406 3.155 1.00 97.69 87 LEU A C 1
ATOM 712 O O . LEU A 1 87 ? -8.351 6.874 4.213 1.00 97.69 87 LEU A O 1
ATOM 716 N N . ALA A 1 88 ? -6.762 7.803 2.918 1.00 96.81 88 ALA A N 1
ATOM 717 C CA . ALA A 1 88 ? -5.697 7.706 3.902 1.00 96.81 88 ALA A CA 1
ATOM 718 C C . ALA A 1 88 ? -5.843 8.776 4.992 1.00 96.81 88 ALA A C 1
ATOM 720 O O . ALA A 1 88 ? -6.184 9.923 4.711 1.00 96.81 88 ALA A O 1
ATOM 721 N N . ASP A 1 89 ? -5.529 8.401 6.229 1.00 94.38 89 ASP A N 1
ATOM 722 C CA . ASP A 1 89 ? -5.458 9.327 7.362 1.00 94.38 89 ASP A CA 1
ATOM 723 C C . ASP A 1 89 ? -4.135 10.103 7.343 1.00 94.38 89 ASP A C 1
ATOM 725 O O . ASP A 1 89 ? -4.076 11.274 7.712 1.00 94.3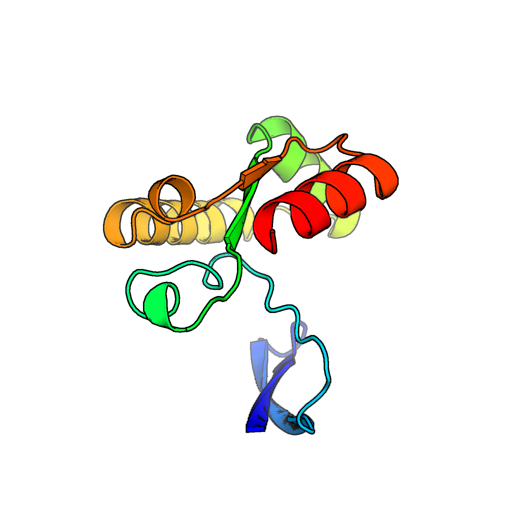8 89 ASP A O 1
ATOM 729 N N . PHE A 1 90 ? -3.071 9.450 6.861 1.00 92.19 90 PHE A N 1
ATOM 730 C CA . PHE A 1 90 ? -1.723 10.003 6.795 1.00 92.19 90 PHE A CA 1
ATOM 731 C C . PHE A 1 90 ? -1.124 9.811 5.406 1.00 92.19 90 PHE A C 1
ATOM 733 O O . PHE A 1 90 ? -1.259 8.751 4.800 1.00 92.19 90 PHE A O 1
ATOM 740 N N . THR A 1 91 ? -0.412 10.826 4.924 1.00 93.06 91 THR A N 1
ATOM 741 C CA . THR A 1 91 ? 0.426 10.753 3.721 1.00 93.06 91 THR A CA 1
ATOM 742 C C . THR A 1 91 ? 1.866 10.981 4.146 1.00 93.06 91 THR A C 1
ATOM 744 O O . THR A 1 91 ? 2.163 12.013 4.744 1.00 93.06 91 THR A O 1
ATOM 747 N N . LEU A 1 92 ? 2.753 10.039 3.838 1.00 91.88 92 LEU A N 1
ATOM 748 C CA . LEU A 1 92 ? 4.170 10.114 4.188 1.00 91.88 92 LEU A CA 1
ATOM 749 C C . LEU A 1 92 ? 5.036 10.098 2.933 1.00 91.88 92 LEU A C 1
ATOM 751 O O . LEU A 1 92 ? 4.724 9.402 1.970 1.00 91.88 92 LEU A O 1
ATOM 755 N N . GLY A 1 93 ? 6.133 10.852 2.962 1.00 91.62 93 GLY A N 1
ATOM 756 C CA . GLY A 1 93 ? 7.136 10.843 1.900 1.00 91.62 93 GLY A CA 1
ATOM 757 C C . GLY A 1 93 ? 8.091 9.644 1.986 1.00 91.62 93 GLY A C 1
ATOM 758 O O . GLY A 1 93 ? 8.107 8.921 2.984 1.00 91.62 93 GLY A O 1
ATOM 759 N N . PRO A 1 94 ? 8.955 9.454 0.973 1.00 85.88 94 PRO A N 1
ATOM 760 C CA . PRO A 1 94 ? 9.846 8.296 0.876 1.00 85.88 94 PRO A CA 1
ATOM 761 C C . PRO A 1 94 ? 11.014 8.313 1.871 1.00 85.88 94 PRO A C 1
ATOM 763 O O . PRO A 1 94 ? 11.726 7.311 1.957 1.00 85.88 94 PRO A O 1
ATOM 766 N N . ASP A 1 95 ? 11.211 9.431 2.571 1.00 86.94 95 ASP A N 1
ATOM 767 C CA . ASP A 1 95 ? 12.327 9.683 3.488 1.00 86.94 95 ASP A CA 1
ATOM 768 C C . ASP A 1 95 ? 11.869 9.778 4.956 1.00 86.94 95 ASP A C 1
ATOM 770 O O . ASP A 1 95 ? 12.654 10.158 5.825 1.00 86.94 95 ASP A O 1
ATOM 774 N N . VAL A 1 96 ? 10.602 9.443 5.244 1.00 86.50 96 VAL A N 1
ATOM 775 C CA . VAL A 1 96 ? 10.064 9.450 6.611 1.00 86.50 96 VAL A CA 1
ATOM 776 C C . VAL A 1 96 ? 10.829 8.462 7.499 1.00 86.50 96 VAL A C 1
ATOM 778 O O . VAL A 1 96 ? 11.068 7.309 7.130 1.00 86.50 96 VAL A O 1
ATOM 781 N N . GLY A 1 97 ? 11.218 8.913 8.691 1.00 85.56 97 GLY A N 1
ATOM 782 C CA . GLY A 1 97 ? 11.883 8.070 9.681 1.00 85.56 97 GLY A CA 1
ATOM 783 C C . GLY A 1 97 ? 10.904 7.188 10.462 1.00 85.56 97 GLY A C 1
ATOM 784 O O . GLY A 1 97 ? 9.726 7.509 10.612 1.00 85.56 97 GLY A O 1
ATOM 785 N N . VAL A 1 98 ? 11.407 6.090 11.037 1.00 81.31 98 VAL A N 1
ATOM 786 C CA . VAL A 1 98 ? 10.602 5.193 11.892 1.00 81.31 98 VAL A CA 1
ATOM 787 C C . VAL A 1 98 ? 10.051 5.930 13.117 1.00 81.31 98 VAL A C 1
ATOM 789 O O . VAL A 1 98 ? 8.893 5.735 13.475 1.00 81.31 98 VAL A O 1
ATOM 792 N N . ASP A 1 99 ? 10.842 6.804 13.739 1.00 84.81 99 ASP A N 1
ATOM 793 C CA . ASP A 1 99 ? 10.411 7.552 14.927 1.00 84.81 99 ASP A CA 1
ATOM 794 C C . ASP A 1 99 ? 9.260 8.519 14.621 1.00 84.81 99 ASP A C 1
ATOM 796 O O . ASP A 1 99 ? 8.316 8.637 15.404 1.00 84.81 99 ASP A O 1
ATOM 800 N N . GLU A 1 100 ? 9.309 9.162 13.456 1.00 82.44 100 GLU A N 1
ATOM 801 C CA . GLU A 1 100 ? 8.267 10.070 12.978 1.00 82.44 100 GLU A CA 1
ATOM 802 C C . GLU A 1 100 ? 6.961 9.312 12.699 1.00 82.44 100 GLU A C 1
ATOM 804 O O . GLU A 1 100 ? 5.900 9.703 13.190 1.00 82.44 100 GLU A O 1
ATOM 809 N N . LEU A 1 101 ? 7.045 8.157 12.026 1.00 80.06 101 LEU A N 1
ATOM 810 C CA . LEU A 1 101 ? 5.902 7.261 11.822 1.00 80.06 101 LEU A CA 1
ATOM 811 C C . LEU A 1 101 ? 5.282 6.818 13.156 1.00 80.06 101 LEU A C 1
ATOM 813 O O . LEU A 1 101 ? 4.062 6.843 13.322 1.00 80.06 101 LEU A O 1
ATOM 817 N N . LEU A 1 102 ? 6.112 6.410 14.121 1.00 80.88 102 LEU A N 1
ATOM 818 C CA . LEU A 1 102 ? 5.634 5.966 15.430 1.00 80.88 102 LEU A CA 1
ATOM 819 C C . LEU A 1 102 ? 4.974 7.096 16.226 1.00 80.88 102 LEU A C 1
ATOM 821 O O . LEU A 1 102 ? 4.061 6.812 17.001 1.00 80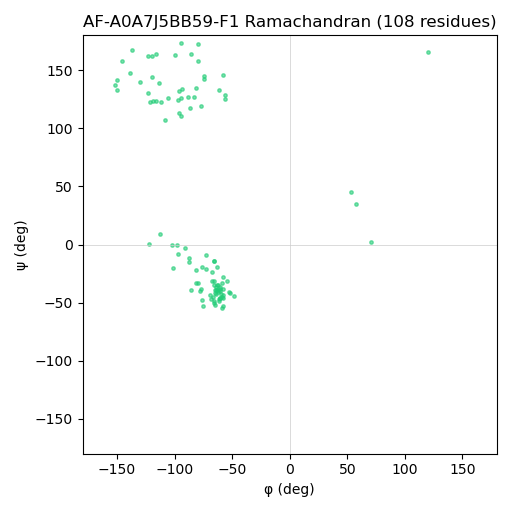.88 102 LEU A O 1
ATOM 825 N N . SER A 1 103 ? 5.402 8.350 16.056 1.00 82.50 103 SER A N 1
ATOM 826 C CA . SER A 1 103 ? 4.729 9.502 16.668 1.00 82.50 103 SER A CA 1
ATOM 827 C C . SER A 1 103 ? 3.324 9.685 16.094 1.00 82.50 103 SER A C 1
ATOM 829 O O . SER A 1 103 ? 2.353 9.702 16.851 1.00 82.50 103 SER A O 1
ATOM 831 N N . LEU A 1 104 ? 3.198 9.697 14.764 1.00 78.94 104 LEU A N 1
ATOM 832 C CA . LEU A 1 104 ? 1.914 9.872 14.074 1.00 78.94 104 LEU A CA 1
ATOM 833 C C . LEU A 1 104 ? 0.906 8.772 14.433 1.00 78.94 104 LEU A C 1
ATOM 835 O O . LEU A 1 104 ? -0.255 9.047 14.729 1.00 78.94 104 LEU A O 1
ATOM 839 N N . LEU A 1 105 ? 1.357 7.515 14.491 1.00 74.56 105 LEU A N 1
ATOM 840 C CA . LEU A 1 105 ? 0.497 6.386 14.860 1.00 74.56 105 LEU A CA 1
ATOM 841 C C . LEU A 1 105 ? 0.037 6.412 16.325 1.00 74.56 105 LEU A C 1
ATOM 843 O O . LEU A 1 105 ? -0.969 5.779 16.650 1.00 74.56 105 LEU A O 1
ATOM 847 N N . ARG A 1 106 ? 0.766 7.090 17.221 1.00 79.19 106 ARG A N 1
ATOM 848 C CA . ARG A 1 106 ? 0.342 7.281 18.618 1.00 79.19 106 ARG A CA 1
ATOM 849 C C . ARG A 1 106 ? -0.707 8.379 18.730 1.00 79.19 106 ARG A C 1
ATOM 851 O O . ARG A 1 106 ? -1.666 8.198 19.471 1.00 79.19 106 ARG A O 1
ATOM 858 N N . GLU A 1 107 ? -0.547 9.468 17.983 1.00 73.94 107 GLU A N 1
ATOM 859 C CA . GLU A 1 107 ? -1.508 10.578 17.938 1.00 73.94 107 GLU A CA 1
ATOM 860 C C . GLU A 1 107 ? -2.858 10.143 17.353 1.00 73.94 107 GLU A C 1
ATOM 862 O O . GLU A 1 107 ? -3.898 10.526 17.872 1.00 73.94 107 GLU A O 1
ATOM 867 N N . ALA A 1 108 ? -2.852 9.257 16.353 1.00 67.19 108 ALA A N 1
ATOM 868 C CA . ALA A 1 108 ? -4.063 8.710 15.733 1.00 67.19 108 ALA A CA 1
ATOM 869 C C . ALA A 1 108 ? -4.962 7.883 16.677 1.00 67.19 108 ALA A C 1
ATOM 871 O O . ALA A 1 108 ? -6.118 7.623 16.353 1.00 67.19 108 ALA A O 1
ATOM 872 N N . ARG A 1 109 ? -4.420 7.401 17.806 1.00 63.41 109 ARG A N 1
ATOM 873 C CA . ARG A 1 109 ? -5.124 6.534 18.771 1.00 63.41 109 ARG A CA 1
ATOM 874 C C . ARG A 1 109 ? -5.607 7.272 20.027 1.00 63.41 109 ARG A C 1
ATOM 876 O O . ARG A 1 109 ? -6.154 6.610 20.911 1.00 63.41 109 ARG A O 1
ATOM 883 N N . GLY A 1 110 ? -5.345 8.577 20.141 1.00 51.28 110 GLY A N 1
ATOM 884 C CA . GLY A 1 110 ? -5.786 9.433 21.253 1.00 51.28 110 GLY A CA 1
ATOM 885 C C . GLY A 1 110 ? -7.070 10.175 20.927 1.00 51.28 110 GLY A C 1
ATOM 886 O O . GLY A 1 110 ? -7.894 10.319 21.857 1.00 51.28 110 GLY A O 1
#

Secondary structure (DSSP, 8-state):
-EEEEEETTTTEEEEEEEPPP-S-----STTSS-TTTGGG-S--EEE---HHHHHHHHHHHHS--TTHHHHHHHHHHHHHHH-HHHH-SEEE-TT--HHHHHHHHHHTT-

Radius of gyration: 15.98 Å; Cα contacts (8 Å, |Δi|>4): 91; chains: 1; bounding box: 32×33×40 Å

Solvent-accessible surface area (backbone atoms only — not comparable to full-atom values): 6948 Å² total; per-residue (Å²): 86,87,46,69,35,77,39,86,87,77,75,41,80,43,87,37,62,76,49,72,93,62,102,72,84,87,78,78,63,91,73,51,48,28,73,81,42,48,86,77,48,96,72,40,76,34,81,46,68,60,64,71,59,54,50,52,53,47,34,74,73,66,75,58,61,89,60,50,64,63,50,51,57,51,50,51,56,47,41,71,72,43,39,26,74,80,68,30,80,40,79,39,58,86,79,68,50,70,67,58,53,56,49,54,61,54,61,76,75,110

pLDDT: mean 90.95, std 7.7, range [51.28, 98.44]

Foldseek 3Di:
DFDWDQDPVVRDTDGDDDDDDDPDDDDDDLPCQFPVNLVVDLFFEAEDDPPVVVQVVVCVVPVDCPCVVVVVVVSVVRCVHGVRVVSHPYYHYPPDDPVNVVVVVVVSVD

Mean predicted aligned error: 4.73 Å

InterPro domains:
  IPR027417 P-loop containing nucleoside triphosphate hydrolase [G3DSA:3.40.50.300] (1-93)

Sequence (110 aa):
MHTHRWDWHEDLFLAGDQVQPAGLIVVEGCGAISQASRPLLDAAVWLEAVESIRHTRAITRDGDETWWRGWRDQEDAFYARERSQQLADFTLGPDVGVDELLSLLREARG